Protein AF-V5IAN8-F1 (afdb_monomer)

Nearest PDB structures (foldseek):
  8r51-assembly1_A  TM=7.845E-01  e=3.280E-08  Mus musculus
  7ban-assembly1_A  TM=7.785E-01  e=4.717E-08  Homo sapiens
  7bam-assembly1_B  TM=7.451E-01  e=4.717E-08  Homo sapiens
  2hn1-assembly1_A-2  TM=3.824E-01  e=6.711E-02  Archaeoglobus fulgidus
  8oj3-assembly2_CF  TM=3.980E-01  e=3.442E-01  Candida albicans

Organism: Anoplophora glabripennis (NCBI:txid217634)

Radius of gyration: 14.38 Å; Cα contacts (8 Å, |Δi|>4): 230;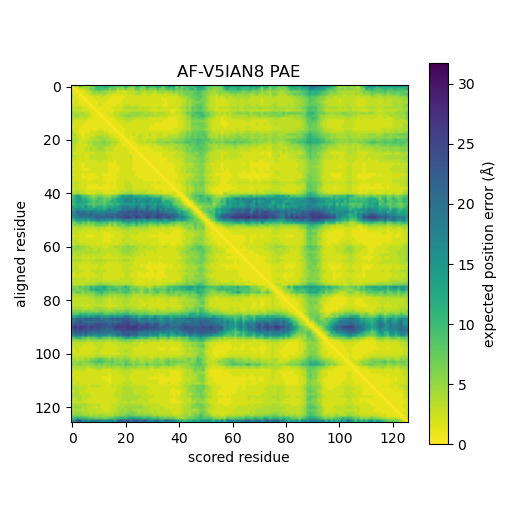 chains: 1; bounding box: 32×34×37 Å

Secondary structure (DSSP, 8-state):
--TTEEEEE-TT-BEEEEE-TTS-HHHHHHHHHHHTTSEEPS--EE-TTT-PEEEEEEES-TTHHHHHHHHHTT-TTTSEEEEEEE--TTS-SPPEEEEEEE-SSEEEEEEES--HHHHHHHHHT-

InterPro domains:
  IPR051216 Teneurin [PTHR11219] (1-126)

Foldseek 3Di:
DDPFWDWDADPVQQIDIDGDPPDDPLCRVLCRVQRGRWGWAPDWDQPPPAQATETETEAQAPVCLVVSVVSVVSCPPAKDKDKDWADDPPNPADIKIWIWIGGPRYIYIYIYNDDSVVVVVVVVVD

Mean predicted aligned error: 5.33 Å

pLDDT: mean 87.68, std 11.51, range [54.28, 97.56]

Solvent-accessible surface area (backbone atoms only — not comparable to full-atom values): 7155 Å² total; per-residue (Å²): 127,59,79,49,50,46,78,50,60,48,100,86,30,32,23,45,48,48,59,48,91,89,26,56,65,65,55,46,53,34,48,34,68,60,41,42,71,23,34,45,55,97,63,72,50,77,49,89,94,70,86,26,48,32,45,43,35,30,32,61,57,47,82,50,53,6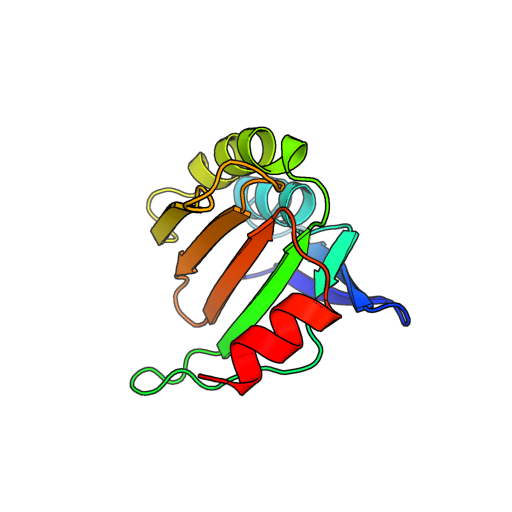3,60,38,49,58,43,60,67,73,44,72,95,74,41,52,75,48,78,46,78,46,75,62,97,75,82,80,72,79,50,34,39,40,36,41,37,42,48,95,61,26,37,40,38,38,34,24,41,43,52,67,66,59,50,51,52,57,61,73,77,108

Structure (mmCIF, N/CA/C/O backbone):
data_AF-V5IAN8-F1
#
_entry.id   AF-V5IAN8-F1
#
loop_
_atom_site.group_PDB
_atom_site.id
_atom_site.type_symbol
_atom_site.label_atom_id
_atom_site.label_alt_id
_atom_site.label_comp_id
_atom_site.label_asym_id
_atom_site.label_entity_id
_atom_site.label_seq_id
_atom_site.pdbx_PDB_ins_code
_atom_site.Cartn_x
_atom_site.Cartn_y
_atom_site.Cartn_z
_atom_site.occupancy
_atom_site.B_iso_or_equiv
_atom_site.auth_seq_id
_atom_site.auth_comp_id
_atom_site.auth_asym_id
_atom_site.auth_atom_id
_atom_site.pdbx_PDB_model_num
ATOM 1 N N . PHE A 1 1 ? -1.601 -2.186 -9.158 1.00 74.50 1 PHE A N 1
ATOM 2 C CA . PHE A 1 1 ? -0.339 -2.786 -8.666 1.00 74.50 1 PHE A CA 1
ATOM 3 C C . PHE A 1 1 ? 0.754 -2.905 -9.733 1.00 74.50 1 PHE A C 1
ATOM 5 O O . PHE A 1 1 ? 1.916 -2.766 -9.385 1.00 74.50 1 PHE A O 1
ATOM 12 N N . GLY A 1 2 ? 0.430 -3.076 -11.023 1.00 78.31 2 GLY A N 1
ATOM 13 C CA . GLY A 1 2 ? 1.424 -3.108 -12.112 1.00 78.31 2 GLY A CA 1
ATOM 14 C C . GLY A 1 2 ? 1.589 -4.506 -12.712 1.00 78.31 2 GLY A C 1
ATOM 15 O O . GLY A 1 2 ? 1.070 -5.483 -12.174 1.00 78.31 2 GLY A O 1
ATOM 16 N N . LYS A 1 3 ? 2.276 -4.606 -13.855 1.00 85.38 3 LYS A N 1
ATOM 17 C CA . LYS A 1 3 ? 2.428 -5.874 -14.584 1.00 85.38 3 LYS A CA 1
ATOM 18 C C . LYS A 1 3 ? 3.233 -6.881 -13.757 1.00 85.38 3 LYS A C 1
ATOM 20 O O . LYS A 1 3 ? 4.345 -6.588 -13.329 1.00 85.38 3 LYS A O 1
ATOM 25 N N . GLY A 1 4 ? 2.678 -8.079 -13.573 1.00 88.94 4 GLY A N 1
ATOM 26 C CA . GLY A 1 4 ? 3.355 -9.179 -12.886 1.00 88.94 4 GLY A CA 1
ATOM 27 C C . GLY A 1 4 ? 3.288 -9.142 -11.356 1.00 88.94 4 GLY A C 1
ATOM 28 O O . GLY A 1 4 ? 3.946 -9.967 -10.728 1.00 88.94 4 GLY A O 1
ATOM 29 N N . ILE A 1 5 ? 2.505 -8.232 -10.765 1.00 91.75 5 ILE A N 1
ATOM 30 C CA . ILE A 1 5 ? 2.182 -8.229 -9.331 1.00 91.75 5 ILE A CA 1
ATOM 31 C C . ILE A 1 5 ? 0.774 -8.793 -9.141 1.00 91.75 5 ILE A C 1
ATOM 33 O O . ILE A 1 5 ? -0.170 -8.326 -9.777 1.00 91.75 5 ILE A O 1
ATOM 37 N N . VAL A 1 6 ? 0.641 -9.777 -8.256 1.00 92.81 6 VAL A N 1
ATOM 38 C CA . VAL A 1 6 ? -0.630 -10.409 -7.889 1.00 92.81 6 VAL A CA 1
ATOM 39 C C . VAL A 1 6 ? -0.934 -10.071 -6.439 1.00 92.81 6 VAL A C 1
ATOM 41 O O . VAL A 1 6 ? -0.072 -10.210 -5.571 1.00 92.81 6 VAL A O 1
ATOM 44 N N . VAL A 1 7 ? -2.165 -9.636 -6.183 1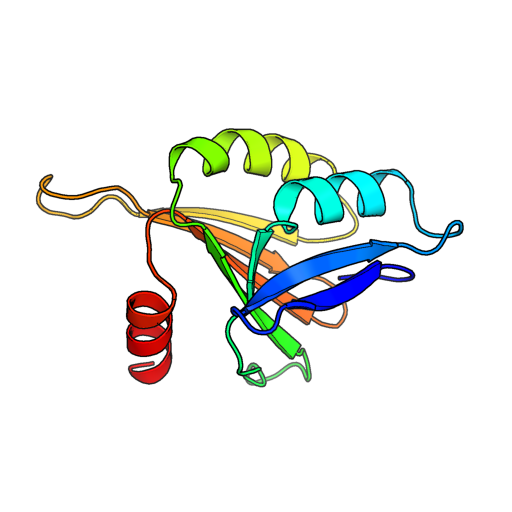.00 91.94 7 VAL A N 1
ATOM 45 C CA . VAL A 1 7 ? -2.656 -9.307 -4.845 1.00 91.94 7 VAL A CA 1
ATOM 46 C C . VAL A 1 7 ? -3.832 -10.213 -4.524 1.00 91.94 7 VAL A C 1
ATOM 48 O O . VAL A 1 7 ? -4.748 -10.368 -5.325 1.00 91.94 7 VAL A O 1
ATOM 51 N N . SER A 1 8 ? -3.782 -10.811 -3.345 1.00 93.00 8 SER A N 1
ATOM 52 C CA . SER A 1 8 ? -4.850 -11.610 -2.750 1.00 93.00 8 SER A CA 1
ATOM 53 C C . SER A 1 8 ? -4.934 -11.286 -1.259 1.00 93.00 8 SER A C 1
ATOM 55 O O . SER A 1 8 ? -4.156 -10.469 -0.761 1.00 93.00 8 SER A O 1
ATOM 57 N N . GLN A 1 9 ? -5.865 -11.906 -0.541 1.00 94.56 9 GLN A N 1
ATOM 58 C CA . GLN A 1 9 ? -5.979 -11.751 0.905 1.00 94.56 9 GLN A CA 1
ATOM 59 C C . GLN A 1 9 ? -6.203 -13.096 1.594 1.00 94.56 9 GLN A C 1
ATOM 61 O O . GLN A 1 9 ? -6.770 -14.019 1.009 1.00 94.56 9 GLN A O 1
ATOM 66 N N . THR A 1 10 ? -5.772 -13.201 2.847 1.00 94.94 10 THR A N 1
ATOM 67 C CA . THR A 1 10 ? -6.111 -14.315 3.738 1.00 94.94 10 THR A CA 1
ATOM 68 C C . THR A 1 10 ? -7.602 -14.291 4.097 1.00 94.94 10 THR A C 1
ATOM 70 O O . THR A 1 10 ? -8.290 -13.285 3.909 1.00 94.94 10 THR A O 1
ATOM 73 N N . GLY A 1 11 ? -8.101 -15.365 4.721 1.00 91.38 11 GLY A N 1
ATOM 74 C CA . GLY A 1 11 ? -9.446 -15.373 5.316 1.00 91.38 11 GLY A CA 1
ATOM 75 C C . GLY A 1 11 ? -9.646 -14.319 6.419 1.00 91.38 11 GLY A C 1
ATOM 76 O O . GLY A 1 11 ? -10.775 -13.923 6.680 1.00 91.38 11 GLY A O 1
ATOM 77 N N . SER A 1 12 ? -8.558 -13.825 7.022 1.00 92.06 12 SER A N 1
ATOM 78 C CA . SER A 1 12 ? -8.557 -12.721 7.993 1.00 92.06 12 SER A CA 1
ATOM 79 C C . SER A 1 12 ? -8.421 -11.327 7.357 1.00 92.06 12 SER A C 1
ATOM 81 O O . SER A 1 12 ? -8.336 -10.339 8.079 1.00 92.06 12 SER A O 1
ATOM 83 N N . GLY A 1 13 ? -8.382 -11.226 6.022 1.00 93.62 13 GLY A N 1
ATOM 84 C CA . GLY A 1 13 ? -8.289 -9.953 5.297 1.00 93.62 13 GLY A CA 1
ATOM 85 C C . GLY A 1 13 ? -6.875 -9.378 5.167 1.00 93.62 13 GLY A C 1
ATOM 86 O O . GLY A 1 13 ? -6.715 -8.261 4.682 1.00 93.62 13 GLY A O 1
ATOM 87 N N . GLN A 1 14 ? -5.832 -10.111 5.565 1.00 96.25 14 GLN A N 1
ATOM 88 C CA . GLN A 1 14 ? -4.451 -9.664 5.380 1.00 96.25 14 GLN A CA 1
ATOM 89 C C . GLN A 1 14 ? -4.003 -9.865 3.937 1.00 96.25 14 GLN A C 1
ATOM 91 O O . GLN A 1 14 ? -4.163 -10.942 3.368 1.00 96.25 14 GLN A O 1
ATOM 96 N N . ALA A 1 15 ? -3.393 -8.844 3.360 1.00 96.31 1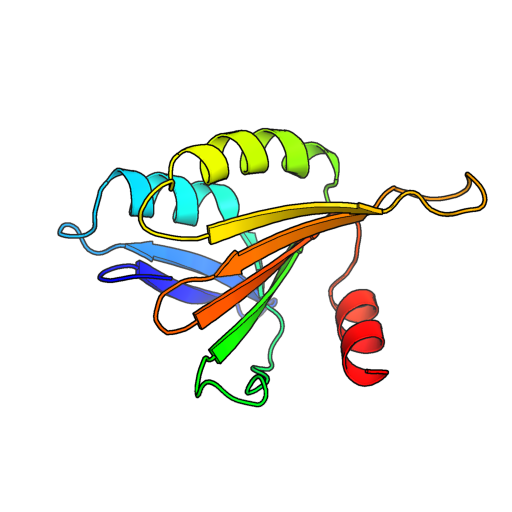5 ALA A N 1
ATOM 97 C CA . ALA A 1 15 ? -2.900 -8.844 2.004 1.00 96.31 15 ALA A CA 1
ATOM 98 C C . ALA A 1 15 ? -1.709 -9.795 1.831 1.00 96.31 15 ALA A C 1
ATOM 100 O O . ALA A 1 15 ? -0.732 -9.775 2.590 1.00 96.31 15 ALA A O 1
ATOM 101 N N . ILE A 1 16 ? -1.794 -10.588 0.767 1.00 96.44 16 ILE A N 1
ATOM 102 C CA . ILE A 1 16 ? -0.721 -11.407 0.219 1.00 96.44 16 ILE A CA 1
ATOM 103 C C . ILE A 1 16 ? -0.417 -10.863 -1.172 1.00 96.44 16 ILE A C 1
ATOM 105 O O . ILE A 1 16 ? -1.177 -11.041 -2.128 1.00 96.44 16 ILE A O 1
ATOM 109 N N . VAL A 1 17 ? 0.721 -10.199 -1.268 1.00 95.00 17 VAL A N 1
ATOM 110 C CA . VAL A 1 17 ? 1.306 -9.667 -2.486 1.00 95.00 17 VAL A CA 1
ATOM 111 C C . VAL A 1 17 ? 2.430 -10.590 -2.921 1.00 95.00 17 VAL A C 1
ATOM 113 O O . VAL A 1 17 ? 3.381 -10.860 -2.185 1.00 95.00 17 VAL A O 1
ATOM 116 N N . SER A 1 18 ? 2.306 -11.071 -4.148 1.00 94.06 18 SER A N 1
ATOM 117 C CA . SER A 1 18 ? 3.289 -11.919 -4.807 1.00 94.06 18 SER A CA 1
ATOM 118 C C . SER A 1 18 ? 3.621 -11.358 -6.184 1.00 94.06 18 SER A C 1
ATOM 120 O O . SER A 1 18 ? 2.948 -10.462 -6.702 1.00 94.06 18 SER A O 1
ATOM 122 N N . SER A 1 19 ? 4.695 -11.861 -6.779 1.00 93.62 19 SER A N 1
ATOM 123 C CA . SER A 1 19 ? 5.133 -11.435 -8.102 1.00 93.62 19 SER A CA 1
ATOM 124 C C . SER A 1 19 ? 5.553 -12.622 -8.946 1.00 93.62 19 SER A C 1
ATOM 126 O O . SER A 1 19 ? 6.197 -13.542 -8.438 1.00 93.62 19 SER A O 1
ATOM 128 N N . VAL A 1 20 ? 5.313 -12.541 -10.247 1.00 93.00 20 VAL A N 1
ATOM 129 C CA . VAL A 1 20 ? 5.910 -13.481 -11.200 1.00 93.00 20 VAL A CA 1
ATOM 130 C C . VAL A 1 20 ? 7.409 -13.188 -11.385 1.00 93.00 20 VAL A C 1
ATOM 132 O O . VAL A 1 20 ? 7.823 -12.039 -11.215 1.00 93.00 20 VAL A O 1
ATOM 135 N N . PRO A 1 21 ? 8.240 -14.169 -11.785 1.00 89.06 21 PRO A N 1
ATOM 136 C CA . PRO A 1 21 ? 9.683 -13.965 -11.966 1.00 89.06 21 PRO A CA 1
ATOM 137 C C . PRO A 1 21 ? 10.054 -12.851 -12.955 1.00 89.06 21 PRO A C 1
ATOM 139 O O . PRO A 1 21 ? 11.063 -12.181 -12.776 1.00 89.06 21 PRO A O 1
ATOM 142 N N . ALA A 1 22 ? 9.219 -12.629 -13.974 1.00 90.56 22 ALA A N 1
ATOM 143 C CA . ALA A 1 22 ? 9.414 -11.585 -14.981 1.00 90.56 22 ALA A CA 1
ATOM 144 C C . ALA A 1 22 ? 9.001 -10.173 -14.513 1.00 90.56 22 ALA A C 1
ATOM 146 O O . ALA A 1 22 ? 9.100 -9.219 -15.286 1.00 90.56 22 ALA A O 1
ATOM 147 N N . ALA A 1 23 ? 8.486 -10.021 -13.288 1.00 89.62 23 ALA A N 1
ATOM 148 C CA . ALA A 1 23 ? 8.128 -8.716 -12.750 1.00 89.62 23 ALA A CA 1
ATOM 149 C C . ALA A 1 23 ? 9.380 -7.858 -12.520 1.00 89.62 23 ALA A C 1
ATOM 151 O O . ALA A 1 23 ? 10.451 -8.361 -12.179 1.00 89.62 23 ALA A O 1
ATOM 152 N N . ASN A 1 24 ? 9.231 -6.540 -12.658 1.00 90.50 24 ASN A N 1
ATOM 153 C CA . ASN A 1 24 ? 10.304 -5.609 -12.330 1.00 90.50 24 ASN A CA 1
ATOM 154 C C . ASN A 1 24 ? 10.750 -5.823 -10.866 1.00 90.50 24 ASN A C 1
ATOM 156 O O . ASN A 1 24 ? 9.926 -5.841 -9.949 1.00 90.50 24 ASN A O 1
ATOM 160 N N . ALA A 1 25 ? 12.058 -5.992 -10.649 1.00 91.62 25 ALA A N 1
ATOM 161 C CA . ALA A 1 25 ? 12.600 -6.350 -9.340 1.00 91.62 25 ALA A CA 1
ATOM 162 C C . ALA A 1 25 ? 12.326 -5.282 -8.269 1.00 91.62 25 ALA A C 1
ATOM 164 O O . ALA A 1 25 ? 12.009 -5.638 -7.137 1.00 91.62 25 ALA A O 1
ATOM 165 N N . ILE A 1 26 ? 12.381 -3.996 -8.636 1.00 91.56 26 ILE A N 1
ATOM 166 C CA . ILE A 1 26 ? 12.066 -2.877 -7.737 1.00 91.56 26 ILE A CA 1
ATOM 167 C C . ILE A 1 26 ? 10.583 -2.915 -7.369 1.00 91.56 26 ILE A C 1
ATOM 169 O O . ILE A 1 26 ? 10.237 -2.781 -6.202 1.00 91.56 26 ILE A O 1
ATOM 173 N N . TYR A 1 27 ? 9.707 -3.160 -8.345 1.00 90.25 27 TYR A N 1
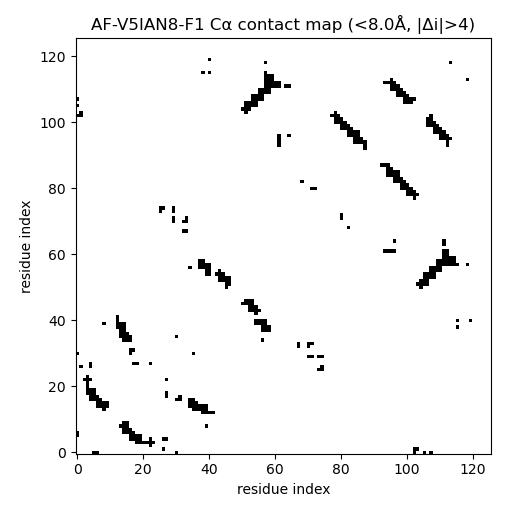ATOM 174 C CA . TYR A 1 27 ? 8.270 -3.282 -8.102 1.00 90.25 27 TYR A CA 1
ATOM 175 C C . TYR A 1 27 ? 7.958 -4.400 -7.122 1.00 90.25 27 TYR A C 1
ATOM 177 O O . TYR A 1 27 ? 7.268 -4.175 -6.133 1.00 90.25 27 TYR A O 1
ATOM 185 N N . ARG A 1 28 ? 8.480 -5.599 -7.388 1.00 92.25 28 ARG A N 1
ATOM 186 C CA . ARG A 1 28 ? 8.309 -6.739 -6.492 1.00 92.25 28 ARG A CA 1
ATOM 187 C C . ARG A 1 28 ? 8.767 -6.382 -5.086 1.00 92.25 28 ARG A C 1
ATOM 189 O O . ARG A 1 28 ? 8.015 -6.593 -4.143 1.00 92.25 28 ARG A O 1
ATOM 196 N N . ASP A 1 29 ? 9.977 -5.858 -4.954 1.00 94.44 29 ASP A N 1
ATOM 197 C CA . ASP A 1 29 ? 10.589 -5.564 -3.661 1.00 94.44 29 ASP A CA 1
ATOM 198 C C . ASP A 1 29 ? 9.767 -4.534 -2.873 1.00 94.44 29 ASP A C 1
ATOM 200 O O . ASP A 1 29 ? 9.350 -4.791 -1.745 1.00 94.44 29 ASP A O 1
ATOM 204 N N . VAL A 1 30 ? 9.393 -3.422 -3.512 1.00 95.19 30 VAL A N 1
ATOM 205 C CA . VAL A 1 30 ? 8.600 -2.371 -2.865 1.00 95.19 30 VAL A CA 1
ATOM 206 C C . VAL A 1 30 ? 7.193 -2.857 -2.527 1.00 95.19 30 VAL A C 1
ATOM 208 O O . VAL A 1 30 ? 6.759 -2.705 -1.388 1.00 95.19 30 VAL A O 1
ATOM 211 N N . TYR A 1 31 ? 6.462 -3.459 -3.471 1.00 94.44 31 TYR A N 1
ATOM 212 C CA . TYR A 1 31 ? 5.079 -3.866 -3.211 1.00 94.44 31 TYR A CA 1
ATOM 213 C C . TYR A 1 31 ? 4.988 -5.008 -2.197 1.00 94.44 31 TYR A C 1
ATOM 215 O O . TYR A 1 31 ? 4.102 -4.983 -1.345 1.00 94.44 31 TYR A O 1
ATOM 223 N N . THR A 1 32 ? 5.897 -5.986 -2.238 1.00 95.38 32 THR A N 1
ATOM 224 C CA . THR A 1 32 ? 5.899 -7.063 -1.236 1.00 95.38 32 THR A CA 1
ATOM 225 C C . THR A 1 32 ? 6.285 -6.539 0.143 1.00 95.38 32 THR A C 1
ATOM 227 O O . THR A 1 32 ? 5.609 -6.877 1.110 1.00 95.38 32 THR A O 1
ATOM 230 N N . SER A 1 33 ? 7.292 -5.665 0.249 1.00 96.44 33 SER A N 1
ATOM 231 C CA . SER A 1 33 ? 7.688 -5.057 1.527 1.00 96.44 33 SER A CA 1
ATOM 232 C C . SER A 1 33 ? 6.584 -4.182 2.126 1.00 96.44 33 SER A C 1
ATOM 234 O O . SER A 1 33 ? 6.308 -4.265 3.321 1.00 96.44 33 SER A O 1
ATOM 236 N N . VAL A 1 34 ? 5.956 -3.333 1.308 1.00 97.19 34 VAL A N 1
ATOM 237 C CA . VAL A 1 34 ? 5.004 -2.325 1.791 1.00 97.19 34 VAL A CA 1
ATOM 238 C C . VAL A 1 34 ? 3.625 -2.920 2.041 1.00 97.19 34 VAL A C 1
ATOM 240 O O . VAL A 1 34 ? 2.954 -2.492 2.969 1.00 97.19 34 VAL A O 1
ATOM 243 N N . PHE A 1 35 ? 3.161 -3.895 1.261 1.00 97.00 35 PHE A N 1
ATOM 244 C CA . PHE A 1 35 ? 1.763 -4.333 1.349 1.00 97.00 35 PHE A CA 1
ATOM 245 C C . PHE A 1 35 ? 1.567 -5.710 1.967 1.00 97.00 35 PHE A C 1
ATOM 247 O O . PHE A 1 35 ? 0.458 -5.997 2.399 1.00 97.00 35 PHE A O 1
ATOM 254 N N . ASN A 1 36 ? 2.587 -6.564 2.072 1.00 96.50 36 ASN A N 1
ATOM 255 C CA . ASN A 1 36 ? 2.371 -7.835 2.760 1.00 96.50 36 ASN A CA 1
ATOM 256 C C . ASN A 1 36 ? 2.004 -7.613 4.227 1.00 96.50 36 ASN A C 1
ATOM 258 O O . ASN A 1 36 ? 2.637 -6.819 4.924 1.00 96.50 36 ASN A O 1
ATOM 262 N N . ARG A 1 37 ? 1.000 -8.372 4.687 1.00 94.88 37 ARG A N 1
ATOM 263 C CA . ARG A 1 37 ? 0.449 -8.336 6.053 1.00 94.88 37 ARG A CA 1
ATOM 264 C C . ARG A 1 37 ? -0.286 -7.047 6.434 1.00 94.88 37 ARG A C 1
ATOM 266 O O . ARG A 1 37 ? -0.770 -6.973 7.559 1.00 94.88 37 ARG A O 1
ATOM 273 N N . SER A 1 38 ? -0.421 -6.068 5.535 1.00 97.38 38 SER A N 1
ATOM 274 C CA . SER A 1 38 ? -1.432 -5.022 5.727 1.00 97.38 38 SER A CA 1
ATOM 275 C C . SER A 1 38 ? -2.828 -5.624 5.569 1.00 97.38 38 SER A C 1
ATOM 277 O O . SER A 1 38 ? -2.976 -6.712 5.017 1.00 97.38 38 SER A O 1
ATOM 279 N N . TYR A 1 39 ? -3.864 -4.944 6.040 1.00 97.50 39 TYR A N 1
ATOM 280 C CA . TYR A 1 39 ? -5.240 -5.375 5.824 1.00 97.50 39 TYR A CA 1
ATOM 281 C C . TYR A 1 39 ? -5.782 -4.778 4.534 1.00 97.50 39 TYR A C 1
ATOM 283 O O . TYR A 1 39 ? -5.772 -3.560 4.385 1.00 97.50 39 TYR A O 1
ATOM 291 N N . LEU A 1 40 ? -6.265 -5.620 3.623 1.00 95.31 40 LEU A N 1
ATOM 292 C CA . LEU A 1 40 ? -6.991 -5.202 2.427 1.00 95.31 40 LEU A CA 1
ATOM 293 C C . LEU A 1 40 ? -8.482 -5.114 2.764 1.00 95.31 40 LEU A C 1
ATOM 295 O O . LEU A 1 40 ? -9.083 -6.083 3.227 1.00 95.31 40 LEU A O 1
ATOM 299 N N . LEU A 1 41 ? -9.088 -3.948 2.544 1.00 91.88 41 LEU A N 1
ATOM 300 C CA . LEU A 1 41 ? -10.518 -3.774 2.778 1.00 91.88 41 LEU A CA 1
ATOM 301 C C . LEU A 1 41 ? -11.328 -4.534 1.709 1.00 91.88 41 LEU A C 1
ATOM 303 O O . LEU A 1 41 ? -11.009 -4.441 0.522 1.00 91.88 41 LEU A O 1
ATOM 307 N N . PRO A 1 42 ? -12.404 -5.246 2.097 1.00 76.31 42 PRO A N 1
ATOM 308 C CA . PRO A 1 42 ? -13.136 -6.162 1.220 1.00 76.31 42 PRO A CA 1
ATOM 309 C C . PRO A 1 42 ? -14.168 -5.452 0.321 1.00 76.31 42 PRO A C 1
ATOM 311 O O . PRO A 1 42 ? -15.272 -5.957 0.125 1.00 76.31 42 PRO A O 1
ATOM 314 N N . PHE A 1 43 ? -13.856 -4.263 -0.196 1.00 73.69 43 PHE A N 1
ATOM 315 C CA . PHE A 1 43 ? -14.667 -3.588 -1.212 1.00 73.69 43 PHE A CA 1
ATOM 316 C C . PHE A 1 43 ? -13.803 -2.676 -2.082 1.00 73.69 43 PHE A C 1
ATOM 318 O O . PHE A 1 43 ? -12.897 -1.991 -1.606 1.00 73.69 43 PHE A O 1
ATOM 325 N N . THR A 1 44 ? -14.112 -2.670 -3.374 1.00 64.19 44 THR A N 1
ATOM 326 C CA . THR A 1 44 ? -13.481 -1.814 -4.377 1.00 64.19 44 THR A CA 1
ATOM 327 C C . THR A 1 44 ? -14.485 -0.732 -4.741 1.00 64.19 44 THR A C 1
ATOM 329 O O . THR A 1 44 ? -15.589 -1.041 -5.189 1.00 64.19 44 THR A O 1
ATOM 332 N N . PHE A 1 45 ? -14.129 0.534 -4.535 1.00 68.12 45 PHE A N 1
ATOM 333 C CA . PHE A 1 45 ? -14.916 1.633 -5.089 1.00 68.12 45 PHE A CA 1
ATOM 334 C C . PHE A 1 45 ? -14.433 1.927 -6.506 1.00 68.12 45 PHE A C 1
ATOM 336 O O . PHE A 1 45 ? -13.229 1.948 -6.771 1.00 68.12 45 PHE A O 1
ATOM 343 N N . VAL A 1 46 ? -15.371 2.202 -7.407 1.00 61.03 46 VAL A N 1
ATOM 344 C CA . VAL A 1 46 ? -15.047 2.806 -8.699 1.00 61.03 46 VAL A CA 1
ATOM 345 C C . VAL A 1 46 ? -14.916 4.307 -8.469 1.00 61.03 46 VAL A C 1
ATOM 347 O O . VAL A 1 46 ? -15.889 4.976 -8.116 1.00 61.03 46 VAL A O 1
ATOM 350 N N . VAL A 1 47 ? -13.709 4.850 -8.632 1.00 61.66 47 VAL A N 1
ATOM 351 C CA . VAL A 1 47 ? -13.495 6.297 -8.496 1.00 61.66 47 VAL A CA 1
ATOM 352 C C . VAL A 1 47 ? -14.144 6.997 -9.689 1.00 61.66 47 VAL A C 1
ATOM 354 O O . VAL A 1 47 ? -13.849 6.674 -10.844 1.00 61.66 47 VAL A O 1
ATOM 357 N N . HIS A 1 48 ? -15.030 7.958 -9.412 1.00 56.31 48 HIS A N 1
ATOM 358 C CA . HIS A 1 48 ? -15.704 8.743 -10.443 1.00 56.31 48 HIS A CA 1
ATOM 359 C C . HIS A 1 48 ? -14.673 9.402 -11.367 1.00 56.31 48 HIS A C 1
ATOM 361 O O . HIS A 1 48 ? -13.730 10.023 -10.882 1.00 56.31 48 HIS A O 1
ATOM 367 N N . SER A 1 49 ? -14.908 9.276 -12.681 1.00 54.28 49 SER A N 1
ATOM 368 C CA . SER A 1 49 ? -14.200 9.843 -13.849 1.00 54.28 49 SER A CA 1
ATOM 369 C C . SER A 1 49 ? -13.121 9.020 -14.579 1.00 54.28 49 SER A C 1
ATOM 371 O O . SER A 1 49 ? -12.821 9.390 -15.710 1.00 54.28 49 SER A O 1
ATOM 373 N N . ALA A 1 50 ? -12.592 7.899 -14.057 1.00 55.44 50 ALA A N 1
ATOM 374 C CA . ALA A 1 50 ? -11.410 7.270 -14.691 1.00 55.44 50 ALA A CA 1
ATOM 375 C C . ALA A 1 50 ? -11.417 5.743 -14.920 1.00 55.44 50 ALA A C 1
ATOM 377 O O . ALA A 1 50 ? -10.404 5.225 -15.381 1.00 55.44 50 ALA A O 1
ATOM 378 N N . GLN A 1 51 ? -12.488 4.995 -14.609 1.00 66.12 51 GLN A N 1
ATOM 379 C CA . GLN A 1 51 ? -12.469 3.514 -14.698 1.00 66.12 51 GLN A CA 1
ATOM 380 C C . GLN A 1 51 ? -11.279 2.864 -13.948 1.00 66.12 51 GLN A C 1
ATOM 382 O O . GLN A 1 51 ? -10.820 1.782 -14.301 1.00 66.12 51 GLN A O 1
ATOM 387 N N . GLN A 1 52 ? -10.755 3.527 -12.914 1.00 73.06 52 GLN A N 1
ATOM 388 C CA . GLN A 1 52 ? -9.669 2.989 -12.101 1.00 73.06 52 GLN A CA 1
ATOM 389 C C . GLN A 1 52 ? -10.235 2.318 -10.855 1.00 73.06 52 GLN A C 1
ATOM 391 O O . GLN A 1 52 ? -11.037 2.914 -10.127 1.00 73.06 52 GLN A O 1
ATOM 396 N N . ASP A 1 53 ? -9.759 1.108 -10.586 1.00 82.88 53 ASP A N 1
ATOM 397 C CA . ASP A 1 53 ? -10.066 0.394 -9.352 1.00 82.88 53 ASP A CA 1
ATOM 398 C C . ASP A 1 53 ? -9.380 1.089 -8.169 1.00 82.88 53 ASP A C 1
ATOM 400 O O . ASP A 1 53 ? -8.163 1.314 -8.192 1.00 82.88 53 ASP A O 1
ATOM 404 N N . ALA A 1 54 ? -10.138 1.422 -7.119 1.00 88.06 54 ALA A N 1
ATOM 405 C CA . ALA A 1 54 ? -9.563 1.887 -5.861 1.00 88.06 54 ALA A CA 1
ATOM 406 C C . ALA A 1 54 ? -9.447 0.755 -4.842 1.00 88.06 54 ALA A C 1
ATOM 408 O O . ALA A 1 54 ? -10.440 0.159 -4.425 1.00 88.06 54 ALA A O 1
ATOM 409 N N . PHE A 1 55 ? -8.219 0.525 -4.385 1.00 91.38 55 PHE A N 1
ATOM 410 C CA . PHE A 1 55 ? -7.904 -0.406 -3.309 1.00 91.38 55 PHE A CA 1
ATOM 411 C C . PHE A 1 55 ? -7.572 0.364 -2.037 1.00 91.38 55 PHE A C 1
ATOM 413 O O . PHE A 1 55 ? -6.920 1.411 -2.090 1.00 91.38 55 PHE A O 1
ATOM 420 N N . TYR A 1 56 ? -7.994 -0.172 -0.897 1.00 94.00 56 TYR A N 1
ATOM 421 C CA . TYR A 1 56 ? -7.794 0.445 0.409 1.00 94.00 56 TYR A CA 1
ATOM 422 C C . TYR A 1 56 ? -7.102 -0.545 1.333 1.00 94.00 56 TYR A C 1
ATOM 424 O O . TYR A 1 56 ? -7.584 -1.658 1.537 1.00 94.00 56 TYR A O 1
ATOM 432 N N . PHE A 1 57 ? -5.971 -0.120 1.881 1.00 96.88 57 PHE A N 1
ATOM 433 C CA . PHE A 1 57 ? -5.173 -0.884 2.818 1.00 96.88 57 PHE A CA 1
ATOM 434 C C . PHE A 1 57 ? -5.047 -0.159 4.141 1.00 96.88 57 PHE A C 1
ATOM 436 O O . PHE A 1 57 ? -4.960 1.070 4.194 1.00 96.88 57 PHE A O 1
ATOM 443 N N . VAL A 1 58 ? -4.956 -0.948 5.200 1.00 96.94 58 VAL A N 1
ATOM 444 C CA . VAL A 1 58 ? -4.743 -0.471 6.556 1.00 96.94 58 VAL A CA 1
ATOM 445 C C . VAL A 1 58 ? -3.522 -1.148 7.161 1.00 96.94 58 VAL A C 1
ATOM 447 O O . VAL A 1 58 ? -3.331 -2.358 7.033 1.00 96.94 58 VAL A O 1
ATOM 450 N N . LYS A 1 59 ? -2.706 -0.357 7.851 1.00 97.56 59 LYS A N 1
ATOM 451 C CA . LYS A 1 59 ? -1.717 -0.821 8.822 1.00 97.56 59 LYS A CA 1
ATOM 452 C C . LYS A 1 59 ? -2.009 -0.149 10.155 1.00 97.56 59 LYS A C 1
ATOM 454 O O . LYS A 1 59 ? -2.173 1.066 10.218 1.00 97.56 59 LYS A O 1
ATOM 459 N N . GLU A 1 60 ? -2.076 -0.914 11.230 1.00 94.88 60 GLU A N 1
ATOM 460 C CA . GLU A 1 60 ? -2.317 -0.334 12.555 1.00 94.88 60 GLU A CA 1
ATOM 461 C C . GLU A 1 60 ? -1.050 0.353 13.088 1.00 94.88 60 GLU A C 1
ATOM 463 O O . GLU A 1 60 ? -1.113 1.330 13.834 1.00 94.88 60 GLU A O 1
ATOM 468 N N . GLU A 1 61 ? 0.115 -0.104 12.635 1.00 93.44 61 GLU A N 1
ATOM 469 C CA . GLU A 1 61 ? 1.425 0.332 13.083 1.00 93.44 61 GLU A CA 1
ATOM 470 C C . GLU A 1 61 ? 1.868 1.641 12.419 1.00 93.44 61 GLU A C 1
ATOM 472 O O . GLU A 1 61 ? 2.339 1.663 11.283 1.00 93.44 61 GLU A O 1
ATOM 477 N N . THR A 1 62 ? 1.812 2.751 13.153 1.00 91.94 62 THR A N 1
ATOM 478 C CA . THR A 1 62 ? 2.297 4.056 12.665 1.00 91.94 62 THR A CA 1
ATOM 479 C C . THR A 1 62 ? 3.806 4.086 12.427 1.00 91.94 62 THR A C 1
ATOM 481 O O . THR A 1 62 ? 4.269 4.744 11.498 1.00 91.94 62 THR A O 1
ATOM 484 N N . TRP A 1 63 ? 4.585 3.335 13.210 1.00 91.25 63 TRP A N 1
ATOM 485 C CA . TRP A 1 63 ? 6.048 3.306 13.102 1.00 91.25 63 TRP A CA 1
ATOM 486 C C . TRP A 1 63 ? 6.545 2.776 11.747 1.00 91.25 63 TRP A C 1
ATOM 488 O O . TRP A 1 63 ? 7.633 3.146 11.311 1.00 91.25 63 TRP A O 1
ATOM 498 N N . LYS A 1 64 ? 5.732 1.978 11.038 1.00 94.75 64 LYS A N 1
ATOM 499 C CA . LYS A 1 64 ? 6.047 1.482 9.690 1.00 94.75 64 LYS A CA 1
ATOM 500 C C . LYS A 1 64 ? 5.975 2.546 8.600 1.00 94.75 64 LYS A C 1
ATOM 502 O O . LYS A 1 64 ? 6.601 2.375 7.556 1.00 94.75 64 LYS A O 1
ATOM 507 N N . ALA A 1 65 ? 5.259 3.647 8.831 1.00 94.75 65 ALA A N 1
ATOM 508 C CA . ALA A 1 65 ? 4.993 4.646 7.800 1.00 94.75 65 ALA A CA 1
ATOM 509 C C . ALA A 1 65 ? 6.278 5.245 7.202 1.00 94.75 65 ALA A C 1
ATOM 511 O O . ALA A 1 65 ? 6.354 5.456 5.991 1.00 94.75 65 ALA A O 1
ATOM 512 N N . ASN A 1 66 ? 7.306 5.487 8.023 1.00 93.94 66 ASN A N 1
ATOM 513 C CA . ASN A 1 66 ? 8.573 6.057 7.555 1.00 93.94 66 ASN A CA 1
ATOM 514 C C . ASN A 1 66 ? 9.415 5.055 6.752 1.00 93.94 66 ASN A C 1
ATOM 516 O O . ASN A 1 66 ? 9.944 5.425 5.699 1.00 93.94 66 ASN A O 1
ATOM 520 N N . ASP A 1 67 ? 9.484 3.795 7.192 1.00 95.38 67 ASP A N 1
ATOM 521 C CA . ASP A 1 67 ? 10.175 2.722 6.465 1.00 95.38 67 ASP A CA 1
ATOM 522 C C . ASP A 1 67 ? 9.536 2.512 5.086 1.00 95.38 67 ASP A C 1
ATOM 524 O O . ASP A 1 67 ? 10.210 2.531 4.051 1.00 95.38 67 ASP A O 1
ATOM 528 N N . ASP A 1 68 ? 8.208 2.391 5.063 1.00 97.38 68 ASP A N 1
ATOM 529 C CA . ASP A 1 68 ? 7.446 2.172 3.839 1.00 97.38 68 ASP A CA 1
ATOM 530 C C . ASP A 1 68 ? 7.508 3.387 2.909 1.00 97.38 68 ASP A C 1
ATOM 532 O O . ASP A 1 68 ? 7.616 3.232 1.693 1.00 97.38 68 ASP A O 1
ATOM 536 N N . LYS A 1 69 ? 7.533 4.613 3.449 1.00 95.88 69 LYS A N 1
ATOM 537 C CA . LYS A 1 69 ? 7.789 5.833 2.667 1.00 95.88 69 LYS A CA 1
ATOM 538 C C . LYS A 1 69 ? 9.147 5.784 1.970 1.00 95.88 69 LYS A C 1
ATOM 540 O O . LYS A 1 69 ? 9.240 6.201 0.815 1.00 95.88 69 LYS A O 1
ATOM 545 N N . GLY A 1 70 ? 10.183 5.260 2.628 1.00 96.06 70 GLY A N 1
ATOM 546 C CA . GLY A 1 70 ? 11.491 5.021 2.0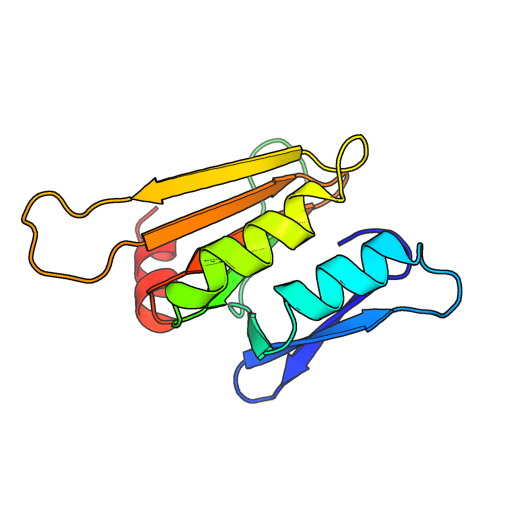15 1.00 96.06 70 GLY A CA 1
ATOM 547 C C . GLY A 1 70 ? 11.412 4.056 0.829 1.00 96.06 70 GLY A C 1
ATOM 548 O O . GLY A 1 70 ? 11.950 4.347 -0.239 1.00 96.06 70 GLY A O 1
ATOM 549 N N . GLN A 1 71 ? 10.668 2.957 0.978 1.00 96.00 71 GLN A N 1
ATOM 550 C CA . GLN A 1 71 ? 10.455 1.982 -0.096 1.00 96.00 71 GLN A CA 1
ATOM 551 C C . GLN A 1 71 ? 9.665 2.574 -1.268 1.00 96.00 71 GLN A C 1
ATOM 553 O O . GLN A 1 71 ? 10.073 2.472 -2.422 1.00 96.00 71 GLN A O 1
ATOM 558 N N . LEU A 1 72 ? 8.562 3.262 -0.984 1.00 95.62 72 LEU A N 1
ATOM 559 C CA . LEU A 1 72 ? 7.677 3.849 -1.991 1.00 95.62 72 LEU A CA 1
ATOM 560 C C . LEU A 1 72 ? 8.346 4.952 -2.817 1.00 95.62 72 LEU A C 1
ATOM 562 O O . LEU A 1 72 ? 8.035 5.115 -3.998 1.00 95.62 72 LEU A O 1
ATOM 566 N N . LYS A 1 73 ? 9.310 5.673 -2.234 1.00 94.69 73 LYS A N 1
ATOM 567 C CA . LYS A 1 73 ? 10.152 6.644 -2.949 1.00 94.69 73 LYS A CA 1
ATOM 568 C C . LYS A 1 73 ? 11.061 6.018 -4.012 1.00 94.69 73 LYS A C 1
ATOM 570 O O . LYS A 1 73 ? 11.654 6.765 -4.781 1.00 94.69 73 LYS A O 1
ATOM 575 N N . ARG A 1 74 ? 11.167 4.685 -4.082 1.00 93.75 74 ARG A N 1
ATOM 576 C CA . ARG A 1 74 ? 11.909 3.952 -5.124 1.00 93.75 74 ARG A CA 1
ATOM 577 C C . ARG A 1 74 ? 11.081 3.672 -6.382 1.00 93.75 74 ARG A C 1
ATOM 579 O O . ARG A 1 74 ? 11.609 3.086 -7.320 1.00 93.75 74 ARG A O 1
ATOM 586 N N . LEU A 1 75 ? 9.815 4.099 -6.430 1.00 89.81 75 LEU A N 1
ATOM 587 C CA . LEU A 1 75 ? 8.939 3.947 -7.600 1.00 89.81 75 LEU A CA 1
ATOM 588 C C . LEU A 1 75 ? 8.797 5.194 -8.522 1.00 89.81 75 LEU A C 1
ATOM 590 O O . LEU A 1 75 ? 7.798 5.261 -9.248 1.00 89.81 75 LEU A O 1
ATOM 594 N N . PRO A 1 76 ? 9.702 6.203 -8.535 1.00 79.75 76 PRO A N 1
ATOM 595 C CA . PRO A 1 76 ? 9.467 7.417 -9.306 1.00 79.75 76 PRO A CA 1
ATOM 596 C C . PRO A 1 76 ? 9.472 7.124 -10.813 1.00 79.75 76 PRO A C 1
ATOM 598 O O . PRO A 1 76 ? 10.166 6.227 -11.293 1.00 79.75 76 PRO A O 1
ATOM 601 N N . GLY A 1 77 ? 8.680 7.894 -11.562 1.00 80.44 77 GLY A N 1
ATOM 602 C CA . GLY A 1 77 ? 8.577 7.795 -13.024 1.00 80.44 77 GLY A CA 1
ATOM 603 C C . GLY A 1 77 ? 7.621 6.716 -13.536 1.00 80.44 77 GLY A C 1
ATOM 604 O O . GLY A 1 77 ? 7.429 6.608 -14.742 1.00 80.44 77 GLY A O 1
ATOM 605 N N . GLN A 1 78 ? 7.014 5.929 -12.646 1.00 78.62 78 GLN A N 1
ATOM 606 C CA . GLN A 1 78 ? 6.083 4.865 -13.032 1.00 78.62 78 GLN A CA 1
ATOM 607 C C . GLN A 1 78 ? 4.752 4.903 -12.266 1.00 78.62 78 GLN A C 1
ATOM 609 O O . GLN A 1 78 ? 3.727 4.451 -12.775 1.00 78.62 78 GLN A O 1
ATOM 614 N N . VAL A 1 79 ? 4.759 5.444 -11.046 1.00 88.06 79 VAL A N 1
ATOM 615 C CA . VAL A 1 79 ? 3.556 5.773 -10.271 1.00 88.06 79 VAL A CA 1
ATOM 616 C C . VAL A 1 79 ? 3.727 7.145 -9.633 1.00 88.06 79 VAL A C 1
ATOM 618 O O . VAL A 1 79 ? 4.849 7.561 -9.334 1.00 88.06 79 VAL A O 1
ATOM 621 N N . ASN A 1 80 ? 2.613 7.824 -9.376 1.00 91.06 80 ASN A N 1
ATOM 622 C CA . ASN A 1 80 ? 2.619 9.027 -8.551 1.00 91.06 80 ASN A CA 1
ATOM 623 C C . ASN A 1 80 ? 2.259 8.640 -7.120 1.00 91.06 80 ASN A C 1
ATOM 625 O O . ASN A 1 80 ? 1.180 8.097 -6.890 1.00 91.06 80 ASN A O 1
ATOM 629 N N . THR A 1 81 ? 3.140 8.938 -6.167 1.00 94.31 81 THR A N 1
ATOM 630 C CA . THR A 1 81 ? 2.904 8.657 -4.747 1.00 94.31 81 THR A CA 1
ATOM 631 C C . THR A 1 81 ? 2.800 9.957 -3.964 1.00 94.31 81 THR A C 1
ATOM 633 O O . THR A 1 81 ? 3.742 10.750 -3.959 1.00 94.31 81 THR A O 1
ATOM 636 N N . THR A 1 82 ? 1.685 10.164 -3.269 1.00 94.56 82 THR A N 1
ATOM 637 C CA . THR A 1 82 ? 1.503 11.271 -2.328 1.00 94.56 82 THR A CA 1
ATOM 638 C C . THR A 1 82 ? 1.487 10.752 -0.897 1.00 94.56 82 THR A C 1
ATOM 640 O O . THR A 1 82 ? 1.013 9.650 -0.619 1.00 94.56 82 THR A O 1
ATOM 643 N N . PHE A 1 83 ? 2.045 11.551 0.008 1.00 95.44 83 PHE A N 1
ATOM 644 C CA . PHE A 1 83 ? 2.144 11.251 1.431 1.00 95.44 83 PHE A CA 1
ATOM 645 C C . PHE A 1 83 ? 1.503 12.396 2.201 1.00 95.44 83 PHE A C 1
ATOM 647 O O . PHE A 1 83 ? 1.837 13.553 1.946 1.00 95.44 83 PHE A O 1
ATOM 654 N N . HIS A 1 84 ? 0.627 12.077 3.143 1.00 95.12 84 HIS A N 1
ATOM 655 C CA . HIS A 1 84 ? -0.049 13.059 3.973 1.00 95.12 84 HIS A CA 1
ATOM 656 C C . HIS A 1 84 ? -0.040 12.599 5.430 1.00 95.12 84 HIS A C 1
ATOM 658 O O . HIS A 1 84 ? -0.528 11.518 5.749 1.00 95.12 84 HIS A O 1
ATOM 664 N N . GLU A 1 85 ? 0.529 13.408 6.318 1.00 91.38 85 GLU A N 1
ATOM 665 C CA . GLU A 1 85 ? 0.437 13.185 7.761 1.00 91.38 85 GLU A CA 1
ATOM 666 C C . GLU A 1 85 ? -0.761 13.965 8.299 1.00 91.38 85 GLU A C 1
ATOM 668 O O . GLU A 1 85 ? -0.927 15.147 8.003 1.00 91.38 85 GLU A O 1
ATOM 673 N N . ILE A 1 86 ? -1.619 13.293 9.062 1.00 86.25 86 ILE A N 1
ATOM 674 C CA . ILE A 1 86 ? -2.796 13.894 9.685 1.00 86.25 86 ILE A CA 1
ATOM 675 C C . ILE A 1 86 ? -2.566 13.871 11.189 1.00 86.25 86 ILE A C 1
ATOM 677 O O . ILE A 1 86 ? -2.798 12.859 11.860 1.00 86.25 86 ILE A O 1
ATOM 681 N N . ALA A 1 87 ? -2.107 15.008 11.705 1.00 77.44 87 ALA A N 1
ATOM 682 C CA . ALA A 1 87 ? -2.103 15.274 13.133 1.00 77.44 87 ALA A CA 1
ATOM 683 C C . ALA A 1 87 ? -3.550 15.493 13.602 1.00 77.44 87 ALA A C 1
ATOM 685 O O . ALA A 1 87 ? -4.314 16.213 12.957 1.00 77.44 87 ALA A O 1
ATOM 686 N N . ARG A 1 88 ? -3.953 14.870 14.715 1.00 73.00 88 ARG A N 1
ATOM 687 C CA . ARG A 1 88 ? -5.252 15.181 15.329 1.00 73.00 88 ARG A CA 1
ATOM 688 C C . ARG A 1 88 ? -5.180 16.519 16.058 1.00 73.00 88 ARG A C 1
ATOM 690 O O . ARG A 1 88 ? -4.251 16.754 16.824 1.00 73.00 88 ARG A O 1
ATOM 697 N N . GLU A 1 89 ? -6.218 17.334 15.877 1.00 59.44 89 GLU A N 1
ATOM 698 C CA . GLU A 1 89 ? -6.309 18.725 16.350 1.00 59.44 89 GLU A CA 1
ATOM 699 C C . GLU A 1 89 ? -6.140 18.905 17.874 1.00 59.44 89 GLU A C 1
ATOM 701 O O . GLU A 1 89 ? -5.792 19.995 18.308 1.00 59.44 89 GLU A O 1
ATOM 706 N N . ASN A 1 90 ? -6.295 17.848 18.689 1.00 55.91 90 ASN A N 1
ATOM 707 C CA . ASN A 1 90 ? -6.316 17.946 20.159 1.00 55.91 90 ASN A CA 1
ATOM 708 C C . ASN A 1 90 ? -5.263 17.094 20.901 1.00 55.91 90 ASN A C 1
ATOM 710 O O . ASN A 1 90 ? -5.451 16.791 22.080 1.00 55.91 90 ASN A O 1
ATOM 714 N N . GLY A 1 91 ? -4.183 16.652 20.242 1.00 55.69 91 GLY A N 1
ATOM 715 C CA . GLY A 1 91 ? -2.999 16.049 20.894 1.00 55.69 91 GLY A CA 1
ATOM 716 C C . GLY A 1 91 ? -3.197 14.724 21.657 1.00 55.69 91 GLY A C 1
ATOM 717 O O . GLY A 1 91 ? -2.227 14.135 22.126 1.00 55.69 91 GLY A O 1
ATOM 718 N N . SER A 1 92 ? -4.429 14.222 21.769 1.00 55.25 92 SER A N 1
ATOM 719 C CA . SER A 1 92 ? -4.777 12.956 22.421 1.00 55.25 92 SER A CA 1
ATOM 720 C C . SER A 1 92 ? -5.182 11.912 21.373 1.00 55.25 92 SER A C 1
ATOM 722 O O . SER A 1 92 ? -6.337 11.787 20.964 1.00 55.25 92 SER A O 1
ATOM 724 N N . GLY A 1 93 ? -4.192 11.165 20.885 1.00 62.00 93 GLY A N 1
ATOM 725 C CA . GLY A 1 93 ? -4.376 10.052 19.951 1.00 62.00 93 GLY A CA 1
ATOM 726 C C . GLY A 1 93 ? -3.170 9.845 19.036 1.00 62.00 93 GLY A C 1
ATOM 727 O O . GLY A 1 93 ? -2.341 10.737 18.891 1.00 62.00 93 GLY A O 1
ATOM 728 N N . ASN A 1 94 ? -3.076 8.670 18.409 1.00 68.12 94 ASN A N 1
ATOM 729 C CA . ASN A 1 94 ? -2.046 8.403 17.399 1.00 68.12 94 ASN A CA 1
ATOM 730 C C . ASN A 1 94 ? -2.293 9.231 16.126 1.00 68.12 94 ASN A C 1
ATOM 732 O O . ASN A 1 94 ? -3.435 9.335 15.670 1.00 68.12 94 ASN A O 1
ATOM 736 N N . ASN A 1 95 ? -1.216 9.758 15.534 1.00 85.31 95 ASN A N 1
ATOM 737 C CA . ASN A 1 95 ? -1.231 10.356 14.195 1.00 85.31 95 ASN A CA 1
ATOM 738 C C . ASN A 1 95 ? -1.640 9.314 13.146 1.00 85.31 95 ASN A C 1
ATOM 740 O O . ASN A 1 95 ? -1.293 8.135 13.265 1.00 85.31 95 ASN A O 1
ATOM 744 N N . TYR A 1 96 ? -2.317 9.768 12.091 1.00 91.44 96 TYR A N 1
ATOM 745 C CA . TYR A 1 96 ? -2.538 8.957 10.895 1.00 91.44 96 TYR A CA 1
ATOM 746 C C . TYR A 1 96 ? -1.547 9.353 9.815 1.00 91.44 96 TYR A C 1
ATOM 748 O O . TYR A 1 96 ? -1.212 10.529 9.658 1.00 91.44 96 TYR A O 1
ATOM 756 N N . PHE A 1 97 ? -1.136 8.372 9.025 1.00 95.56 97 PHE A N 1
ATOM 757 C CA . PHE A 1 97 ? -0.354 8.616 7.822 1.00 95.56 97 PHE A CA 1
ATOM 758 C C . PHE A 1 97 ? -1.116 8.034 6.650 1.00 95.56 97 PHE A C 1
ATOM 760 O O . PHE A 1 97 ? -1.477 6.861 6.672 1.00 95.56 97 PHE A O 1
ATOM 767 N N . ASP A 1 98 ? -1.353 8.851 5.638 1.00 96.06 98 ASP A N 1
ATOM 768 C CA . ASP A 1 98 ? -2.010 8.445 4.412 1.00 96.06 98 ASP A CA 1
ATOM 769 C C . ASP A 1 98 ? -1.000 8.447 3.274 1.00 96.06 98 ASP A C 1
ATOM 771 O O . ASP A 1 98 ? -0.220 9.383 3.077 1.00 96.06 98 ASP A O 1
ATOM 775 N N . VAL A 1 99 ? -1.020 7.363 2.514 1.00 97.00 99 VAL A N 1
ATOM 776 C CA . VAL A 1 99 ? -0.257 7.187 1.290 1.00 97.00 99 VAL A CA 1
ATOM 777 C C . VAL A 1 99 ? -1.243 6.914 0.175 1.00 97.00 99 VAL A C 1
ATOM 779 O O . VAL A 1 99 ? -2.056 5.994 0.269 1.00 97.00 99 VAL A O 1
ATOM 782 N N . LYS A 1 100 ? -1.140 7.674 -0.911 1.00 95.31 100 LYS A N 1
ATOM 783 C CA . LYS A 1 100 ? -1.919 7.429 -2.121 1.00 95.31 100 LYS A CA 1
ATOM 784 C C . LYS A 1 100 ? -0.985 7.177 -3.289 1.00 95.31 100 LYS A C 1
ATOM 786 O O . LYS A 1 100 ? -0.123 7.997 -3.582 1.00 95.31 100 LYS A O 1
ATOM 791 N N . ILE A 1 101 ? -1.160 6.041 -3.951 1.00 94.06 101 ILE A N 1
ATOM 792 C CA . ILE A 1 101 ? -0.368 5.628 -5.108 1.00 94.06 101 ILE A CA 1
ATOM 793 C C . ILE A 1 101 ? -1.293 5.583 -6.316 1.00 94.06 101 ILE A C 1
ATOM 795 O O . ILE A 1 101 ? -2.231 4.789 -6.368 1.00 94.06 101 ILE A O 1
ATOM 799 N N . HIS A 1 102 ? -1.013 6.424 -7.298 1.00 91.50 102 HIS A N 1
ATOM 800 C CA . HIS A 1 102 ? -1.695 6.443 -8.581 1.00 91.50 102 HIS A CA 1
ATOM 801 C C . HIS A 1 102 ? -0.867 5.660 -9.599 1.00 91.50 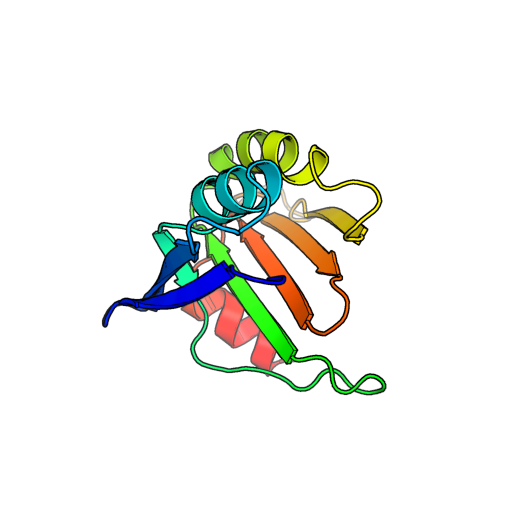102 HIS A C 1
ATOM 803 O O . HIS A 1 102 ? 0.208 6.101 -10.013 1.00 91.50 102 HIS A O 1
ATOM 809 N N . GLY A 1 103 ? -1.371 4.487 -9.981 1.00 86.25 103 GLY A N 1
ATOM 810 C CA . GLY A 1 103 ? -0.889 3.737 -11.137 1.00 86.25 103 GLY A CA 1
ATOM 811 C C . GLY A 1 103 ? -1.740 4.006 -12.379 1.00 86.25 103 GLY A C 1
ATOM 812 O O . GLY A 1 103 ? -2.671 4.807 -12.353 1.00 86.25 103 GLY A O 1
ATOM 813 N N . SER A 1 104 ? -1.448 3.292 -13.468 1.00 82.19 104 SER A N 1
ATOM 814 C CA . SER A 1 104 ? -2.168 3.453 -14.738 1.00 82.19 104 SER A CA 1
ATOM 815 C C . SER A 1 104 ? -3.647 3.049 -14.658 1.00 82.19 104 SER A C 1
ATOM 817 O O . SER A 1 104 ? -4.499 3.730 -15.216 1.00 82.19 104 SER A O 1
ATOM 819 N N . ASN A 1 105 ? -3.959 1.964 -13.938 1.00 80.62 105 ASN A N 1
ATOM 820 C CA . ASN A 1 105 ? -5.299 1.352 -13.930 1.00 80.62 105 ASN A CA 1
ATOM 821 C C . ASN A 1 105 ? -5.919 1.287 -12.527 1.00 80.62 105 ASN A C 1
ATOM 823 O O . ASN A 1 105 ? -7.015 0.769 -12.359 1.00 80.62 105 ASN A O 1
ATOM 827 N N . ALA A 1 106 ? -5.190 1.729 -11.503 1.00 86.19 106 ALA A N 1
ATOM 828 C CA . ALA A 1 106 ? -5.623 1.578 -10.126 1.00 86.19 106 ALA A CA 1
ATOM 829 C C . ALA A 1 106 ? -5.067 2.688 -9.244 1.00 86.19 106 ALA A C 1
ATOM 831 O O . ALA A 1 106 ? -3.925 3.130 -9.419 1.00 86.19 106 ALA A O 1
ATOM 832 N N . VAL A 1 107 ? -5.861 3.049 -8.245 1.00 90.69 107 VAL A N 1
ATOM 833 C CA . VAL A 1 107 ? -5.462 3.912 -7.140 1.00 90.69 107 VAL A CA 1
ATOM 834 C C . VAL A 1 107 ? -5.361 3.052 -5.890 1.00 90.69 107 VAL A C 1
ATOM 836 O O . VAL A 1 107 ? -6.285 2.323 -5.545 1.00 90.69 107 VAL A O 1
ATOM 839 N N . ILE A 1 108 ? -4.229 3.122 -5.203 1.00 93.31 108 ILE A N 1
ATOM 840 C CA . ILE A 1 108 ? -4.011 2.398 -3.955 1.00 93.31 108 ILE A CA 1
ATOM 841 C C . ILE A 1 108 ? -3.948 3.421 -2.832 1.00 93.31 108 ILE A C 1
ATOM 843 O O . ILE A 1 108 ? -3.101 4.312 -2.849 1.00 93.31 108 ILE A O 1
ATOM 847 N N . ASN A 1 109 ? -4.837 3.283 -1.859 1.00 95.31 109 ASN A N 1
ATOM 848 C CA . ASN A 1 109 ? -4.854 4.069 -0.638 1.00 95.31 109 ASN A CA 1
ATOM 849 C C . ASN A 1 109 ? -4.326 3.181 0.485 1.00 95.31 109 ASN A C 1
ATOM 851 O O . ASN A 1 109 ? -4.809 2.067 0.665 1.00 95.31 109 ASN A O 1
ATOM 855 N N . LEU A 1 110 ? -3.333 3.652 1.224 1.00 97.19 110 LEU A N 1
ATOM 856 C CA . LEU A 1 110 ? -2.774 2.959 2.375 1.00 97.19 110 LEU A CA 1
ATOM 857 C C . LEU A 1 110 ? -2.769 3.918 3.556 1.00 97.19 110 LEU A C 1
ATOM 859 O O . LEU A 1 110 ? -2.140 4.973 3.493 1.00 97.19 110 LEU A O 1
ATOM 863 N N . ARG A 1 111 ? -3.461 3.529 4.622 1.00 96.88 111 ARG A N 1
ATOM 864 C CA . ARG A 1 111 ? -3.564 4.306 5.850 1.00 96.88 111 ARG A CA 1
ATOM 865 C C . ARG A 1 111 ? -2.888 3.593 7.011 1.00 96.88 111 ARG A C 1
ATOM 867 O O . ARG A 1 111 ? -3.145 2.416 7.252 1.00 96.88 111 ARG A O 1
ATOM 874 N N . TYR A 1 112 ? -2.075 4.333 7.755 1.00 97.00 112 TYR A N 1
ATOM 875 C CA . TYR A 1 112 ? -1.429 3.883 8.984 1.00 97.00 112 TYR A CA 1
ATOM 876 C C . TYR A 1 112 ? -2.145 4.441 10.219 1.00 97.00 112 TYR A C 1
ATOM 878 O O . TYR A 1 112 ? -2.688 5.547 10.176 1.00 97.00 112 TYR A O 1
ATOM 886 N N . GLY A 1 113 ? -2.101 3.709 11.335 1.00 94.69 113 GLY A N 1
ATOM 887 C CA . GLY A 1 113 ? -2.617 4.166 12.632 1.00 94.69 113 GLY A CA 1
ATOM 888 C C . GLY A 1 113 ? -4.130 4.024 12.810 1.00 94.69 113 GLY A C 1
ATOM 889 O O . GLY A 1 113 ? -4.705 4.634 13.710 1.00 94.69 113 GLY A O 1
ATOM 890 N N . THR A 1 114 ? -4.793 3.236 11.963 1.00 94.00 114 THR A N 1
ATOM 891 C CA . THR A 1 114 ? -6.238 2.968 12.036 1.00 94.00 114 THR A CA 1
ATOM 892 C C . THR A 1 114 ? -6.515 1.468 12.010 1.00 94.00 114 THR A C 1
ATOM 894 O O . THR A 1 114 ? -5.635 0.706 11.633 1.00 94.00 114 THR A O 1
ATOM 897 N N . THR A 1 115 ? -7.737 1.060 12.358 1.00 94.44 115 THR A N 1
ATOM 898 C CA . THR A 1 115 ? -8.217 -0.323 12.183 1.00 94.44 115 THR A CA 1
ATOM 899 C C . THR A 1 115 ? -9.064 -0.441 10.916 1.00 94.44 115 THR A C 1
ATOM 901 O O . THR A 1 115 ? -9.531 0.568 10.369 1.0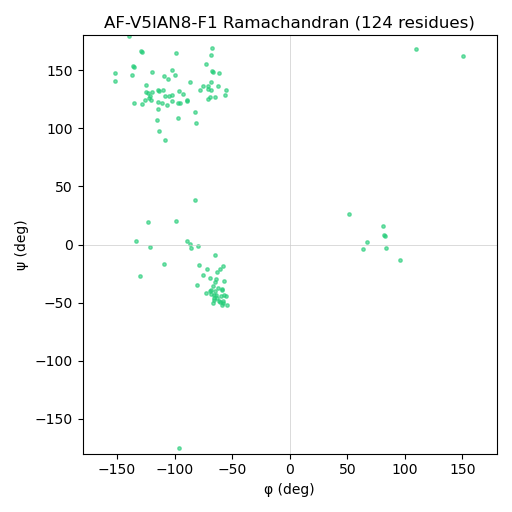0 94.44 115 THR A O 1
ATOM 904 N N . VAL A 1 116 ? -9.300 -1.674 10.464 1.00 93.62 116 VAL A N 1
ATOM 905 C CA . VAL A 1 116 ? -10.156 -1.963 9.302 1.00 93.62 116 VAL A CA 1
ATOM 906 C C . VAL A 1 116 ? -11.564 -1.403 9.501 1.00 93.62 116 VAL A C 1
ATOM 908 O O . VAL A 1 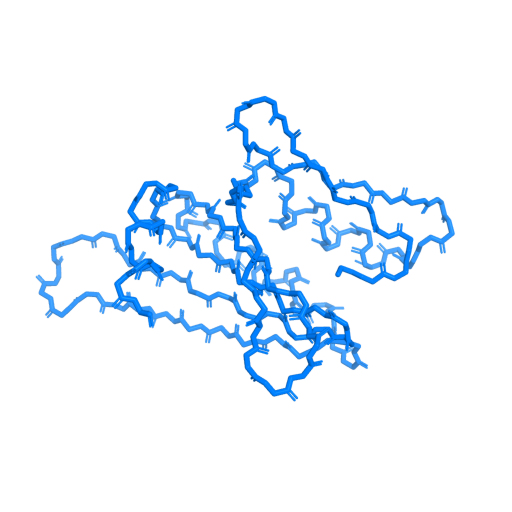116 ? -12.110 -0.775 8.598 1.00 93.62 116 VAL A O 1
ATOM 911 N N . GLU A 1 117 ? -12.140 -1.569 10.689 1.00 92.38 117 GLU A N 1
ATOM 912 C CA . GLU A 1 117 ? -13.499 -1.131 11.019 1.00 92.38 117 GLU A CA 1
ATOM 913 C C . GLU A 1 117 ? -13.612 0.391 10.985 1.00 92.38 117 GLU A C 1
ATOM 915 O O . GLU A 1 117 ? -14.541 0.924 10.378 1.00 92.38 117 GLU A O 1
ATOM 920 N N . LYS A 1 118 ? -12.646 1.097 11.589 1.00 92.75 118 LYS A N 1
ATOM 921 C CA . LYS A 1 118 ? -12.618 2.567 11.610 1.00 92.75 118 LYS A CA 1
ATOM 922 C C . LYS A 1 118 ? -12.464 3.139 10.208 1.00 92.75 118 LYS A C 1
ATOM 924 O O . LYS A 1 118 ? -13.156 4.093 9.853 1.00 92.75 118 LYS A O 1
ATOM 929 N N . GLU A 1 119 ? -11.580 2.554 9.401 1.00 93.00 119 GLU A N 1
ATOM 930 C CA . GLU A 1 119 ? -11.385 3.010 8.027 1.00 93.00 119 GLU A CA 1
ATOM 931 C C . GLU A 1 119 ? -12.592 2.687 7.146 1.00 93.00 119 GLU A C 1
ATOM 933 O O . GLU A 1 119 ? -13.039 3.543 6.386 1.00 93.00 119 GLU A O 1
ATOM 938 N N . LYS A 1 120 ? -13.200 1.508 7.314 1.00 91.06 120 LYS A N 1
ATOM 939 C CA . LYS A 1 120 ? -14.458 1.157 6.651 1.00 91.06 120 LYS A CA 1
ATOM 940 C C . LYS A 1 120 ? -15.563 2.153 6.986 1.00 91.06 120 LYS A C 1
ATOM 942 O O . LYS A 1 120 ? -16.230 2.634 6.077 1.00 91.06 120 LYS A O 1
ATOM 947 N N . GLN A 1 121 ? -15.753 2.474 8.265 1.00 90.50 121 GLN A N 1
ATOM 948 C CA . GLN A 1 121 ? -16.742 3.468 8.675 1.00 90.50 121 GLN A CA 1
ATOM 949 C C . GLN A 1 121 ? -16.465 4.809 8.007 1.00 90.50 121 GLN A C 1
ATOM 951 O O . GLN A 1 121 ? -17.365 5.361 7.388 1.00 90.50 121 GLN A O 1
ATOM 956 N N . ARG A 1 122 ? -15.228 5.312 8.063 1.00 89.44 122 ARG A N 1
ATOM 957 C CA . ARG A 1 122 ? -14.868 6.586 7.430 1.00 89.44 122 ARG A CA 1
ATOM 958 C C . ARG A 1 122 ? -15.202 6.616 5.939 1.00 89.44 122 ARG A C 1
ATOM 960 O O . ARG A 1 122 ? -15.733 7.613 5.468 1.00 89.44 122 ARG A O 1
ATOM 967 N N . LEU A 1 123 ? -14.884 5.545 5.217 1.00 88.56 123 LEU A N 1
ATOM 968 C CA . LEU A 1 123 ? -15.109 5.460 3.775 1.00 88.56 123 LEU A CA 1
ATOM 969 C C . LEU A 1 123 ? -16.592 5.387 3.399 1.00 88.56 123 LEU A C 1
ATOM 971 O O . LEU A 1 123 ? -16.945 5.847 2.328 1.00 88.56 123 LEU A O 1
ATOM 975 N N . LEU A 1 124 ? -17.450 4.832 4.260 1.00 86.00 124 LEU A N 1
ATOM 976 C CA . LEU A 1 124 ? -18.900 4.768 4.025 1.00 86.00 124 LEU A CA 1
ATOM 977 C C . LEU A 1 124 ? -19.634 6.084 4.319 1.00 86.00 124 LEU A C 1
ATOM 979 O O . LEU A 1 124 ? -20.774 6.244 3.900 1.00 86.00 124 LEU A O 1
ATOM 983 N N . HIS A 1 125 ? -19.017 7.001 5.068 1.00 83.88 125 HIS A N 1
ATOM 984 C CA . HIS A 1 125 ? -19.589 8.326 5.337 1.00 83.88 125 HIS A CA 1
ATOM 985 C C . HIS A 1 125 ? -19.270 9.353 4.238 1.00 83.88 125 HIS A C 1
ATOM 987 O O . HIS A 1 125 ? -19.712 10.496 4.338 1.00 83.88 125 HIS A O 1
ATOM 993 N N . HIS A 1 126 ? -18.482 8.970 3.232 1.00 65.19 126 HIS A N 1
ATOM 994 C CA . HIS A 1 126 ? -18.055 9.809 2.116 1.00 65.19 126 HIS A CA 1
ATOM 995 C C . HIS A 1 126 ? -18.655 9.277 0.811 1.00 65.19 126 HIS A C 1
ATOM 997 O O . HIS A 1 126 ? -18.898 10.104 -0.096 1.00 65.19 126 HIS A O 1
#

Sequence (126 aa):
FGKGIVVSQTGSGQAIVSSVPAANAIYRDVYTSVFNRSYLLPFTFVVHSAQQDAFYFVKEETWKANDDKGQLKRLPGQVNTTFHEIARENGSGNNYFDVKIHGSNAVINLRYGTTVEKEKQRLLHH